Protein AF-A0A944A8Y4-F1 (afdb_monomer)

Radius of gyration: 25.67 Å; Cα contacts (8 Å, |Δi|>4): 203; chains: 1; bounding box: 50×61×62 Å

Secondary structure (DSSP, 8-state):
--------------------------PPP------PPPPSS-EEEEEE----SSHHHHHHHHHHHHHSTT-SSEEEEEESS---GGG-HHHHHHHHHHHHHHHHHHHHHSS-EEEEEESSTTS-S-EE--SSHHHHHHHHHHHHHHT--EEEEEEEE--PPPP------PPP-----

Nearest PDB structures (foldseek):
  5jcs-assembly1_q  TM=3.143E-01  e=2.101E-01  Saccharomyces cerevisiae S288C
  3r2t-assembly1_B-2  TM=3.091E-01  e=1.898E+00  Staphylococcus aureus subsp. aureus NCTC 8325
  6nna-assembly1_A  TM=3.137E-01  e=4.748E+00  Homo sapiens

Structure (mmCIF, N/CA/C/O backbone):
data_AF-A0A944A8Y4-F1
#
_entry.id   AF-A0A944A8Y4-F1
#
loop_
_atom_site.group_PDB
_atom_site.id
_atom_site.type_symbol
_atom_site.label_atom_id
_atom_site.label_alt_id
_atom_site.label_comp_id
_atom_site.label_asym_id
_atom_site.label_entity_id
_atom_site.label_seq_id
_atom_site.pdbx_PDB_ins_code
_atom_site.Cartn_x
_atom_site.Cartn_y
_atom_site.Cartn_z
_atom_site.occupancy
_atom_site.B_iso_or_equiv
_atom_site.auth_seq_id
_atom_site.auth_comp_id
_atom_site.auth_asym_id
_atom_site.auth_atom_id
_atom_site.pdbx_PDB_model_num
ATOM 1 N N . MET A 1 1 ? -31.801 39.709 38.482 1.00 41.56 1 MET A N 1
ATOM 2 C CA . MET A 1 1 ? -30.597 40.473 38.089 1.00 41.56 1 MET A CA 1
ATOM 3 C C . MET A 1 1 ? -30.021 39.818 36.842 1.00 41.56 1 MET A C 1
ATOM 5 O O . MET A 1 1 ? -29.876 38.605 36.827 1.00 41.56 1 MET A O 1
ATOM 9 N N . LYS A 1 2 ? -29.854 40.595 35.766 1.00 45.16 2 LYS A N 1
ATOM 10 C CA . LYS A 1 2 ? -29.440 40.148 34.426 1.00 45.16 2 LYS A CA 1
ATOM 11 C C . LYS A 1 2 ? -27.912 40.136 34.355 1.00 45.16 2 LYS A C 1
ATOM 13 O O . LYS A 1 2 ? -27.339 41.190 34.585 1.00 45.16 2 LYS A O 1
ATOM 18 N N . ASN A 1 3 ? -27.286 39.026 33.961 1.00 42.47 3 ASN A N 1
ATOM 19 C CA . ASN A 1 3 ? -25.878 39.020 33.552 1.00 42.47 3 ASN A CA 1
ATOM 20 C C . ASN A 1 3 ? -25.758 38.454 32.134 1.00 42.47 3 ASN A C 1
ATOM 22 O O . ASN A 1 3 ? -25.834 37.252 31.903 1.00 42.47 3 ASN A O 1
ATOM 26 N N . ILE A 1 4 ? -25.617 39.382 31.189 1.00 48.47 4 ILE A N 1
ATOM 27 C CA . ILE A 1 4 ? -25.315 39.161 29.776 1.00 48.47 4 ILE A CA 1
ATOM 28 C C . ILE A 1 4 ? -23.795 39.286 29.654 1.00 48.47 4 ILE A C 1
ATOM 30 O O . ILE A 1 4 ? -23.264 40.388 29.781 1.00 48.47 4 ILE A O 1
ATOM 34 N N . ILE A 1 5 ? -23.089 38.177 29.431 1.00 54.06 5 ILE A N 1
ATOM 35 C CA . ILE A 1 5 ? -21.650 38.206 29.143 1.00 54.06 5 ILE A CA 1
ATOM 36 C C . ILE A 1 5 ? -21.470 38.258 27.623 1.00 54.06 5 ILE A C 1
ATOM 38 O O . ILE A 1 5 ? -21.852 37.350 26.887 1.00 54.06 5 ILE A O 1
ATOM 42 N N . LYS A 1 6 ? -20.931 39.396 27.179 1.00 42.22 6 LYS A N 1
ATOM 43 C CA . LYS A 1 6 ? -20.607 39.765 25.799 1.00 42.22 6 LYS A CA 1
ATOM 44 C C . LYS A 1 6 ? -19.568 38.813 25.190 1.00 42.22 6 LYS A C 1
ATOM 46 O O . LYS A 1 6 ? -18.479 38.663 25.731 1.00 42.22 6 LYS A O 1
ATOM 51 N N . LYS A 1 7 ? -19.876 38.276 24.007 1.00 49.62 7 LYS A N 1
ATOM 52 C CA . LYS A 1 7 ? -18.906 37.795 23.009 1.00 49.62 7 LYS A CA 1
ATOM 53 C C . LYS A 1 7 ? -18.723 38.879 21.946 1.00 49.62 7 LYS A C 1
ATOM 55 O O . LYS A 1 7 ? -19.716 39.218 21.317 1.00 49.62 7 LYS A O 1
ATOM 60 N N . VAL A 1 8 ? -17.497 39.354 21.717 1.00 51.31 8 VAL A N 1
ATOM 61 C CA . VAL A 1 8 ? -17.016 39.961 20.451 1.00 51.31 8 VAL A CA 1
ATOM 62 C C . VAL A 1 8 ? -15.487 39.779 20.462 1.00 51.31 8 VAL A C 1
ATOM 64 O O . VAL A 1 8 ? -14.801 40.443 21.225 1.00 51.31 8 VAL A O 1
ATOM 67 N N . LEU A 1 9 ? -14.941 38.676 19.944 1.00 45.41 9 LEU A N 1
ATOM 68 C CA . LEU A 1 9 ? -14.473 38.491 18.561 1.00 45.41 9 LEU A CA 1
ATOM 69 C C . LEU A 1 9 ? -13.613 39.664 18.049 1.00 45.41 9 LEU A C 1
ATOM 71 O O . LEU A 1 9 ? -14.102 40.538 17.341 1.00 45.41 9 LEU A O 1
ATOM 75 N N . CYS A 1 10 ? -12.327 39.671 18.406 1.00 41.84 10 CYS A N 1
ATOM 76 C CA . CYS A 1 10 ? -11.334 40.540 17.779 1.00 41.84 10 CYS A CA 1
ATOM 77 C C . CYS A 1 10 ? -10.702 39.769 16.612 1.00 41.84 10 CYS A C 1
ATOM 79 O O . CYS A 1 10 ? -9.864 38.893 16.811 1.00 41.84 10 CYS A O 1
ATOM 81 N N . LEU A 1 11 ? -11.199 40.032 15.404 1.00 41.12 11 LEU A N 1
ATOM 82 C CA . LEU A 1 11 ? -10.712 39.471 14.149 1.00 41.12 11 LEU A CA 1
ATOM 83 C C . LEU A 1 11 ? -9.597 40.388 13.624 1.00 41.12 11 LEU A C 1
ATOM 85 O O . LEU A 1 11 ? -9.879 41.429 13.032 1.00 41.12 11 LEU A O 1
ATOM 89 N N . THR A 1 12 ? -8.333 40.045 13.858 1.00 50.31 12 THR A N 1
ATOM 90 C CA . THR A 1 12 ? -7.201 40.756 13.252 1.00 50.31 12 THR A CA 1
ATOM 91 C C . THR A 1 12 ? -6.932 40.192 11.860 1.00 50.31 12 THR A C 1
ATOM 93 O O . THR A 1 12 ? -6.332 39.136 11.680 1.00 50.31 12 THR A O 1
ATOM 96 N N . VAL A 1 13 ? -7.422 40.912 10.851 1.00 48.94 13 VAL A N 1
ATOM 97 C CA . VAL A 1 13 ? -7.087 40.701 9.441 1.00 48.94 13 VAL A CA 1
ATOM 98 C C . VAL A 1 13 ? -5.697 41.285 9.202 1.00 48.94 13 VAL A C 1
ATOM 100 O O . VAL A 1 13 ? -5.539 42.496 9.051 1.00 48.94 13 VAL A O 1
ATOM 103 N N . THR A 1 14 ? -4.674 40.435 9.192 1.00 49.44 14 THR A N 1
ATOM 104 C CA . THR A 1 14 ? -3.320 40.848 8.812 1.00 49.44 14 THR A CA 1
ATOM 105 C C . THR A 1 14 ? -3.234 40.922 7.290 1.00 49.44 14 THR A C 1
ATOM 107 O O . THR A 1 14 ? -3.221 39.909 6.593 1.00 49.44 14 THR A O 1
ATOM 110 N N . LEU A 1 15 ? -3.207 42.150 6.778 1.00 45.47 15 LEU A N 1
ATOM 111 C CA . LEU A 1 15 ? -3.008 42.486 5.373 1.00 45.47 15 LEU A CA 1
ATOM 112 C C . LEU A 1 15 ? -1.558 42.158 4.969 1.00 45.47 15 LEU A C 1
ATOM 114 O O . LEU A 1 15 ? -0.626 42.861 5.355 1.00 45.47 15 LEU A O 1
ATOM 118 N N . LEU A 1 16 ? -1.364 41.079 4.207 1.00 52.00 16 LEU A N 1
ATOM 119 C CA . LEU A 1 16 ? -0.065 40.715 3.638 1.00 52.00 16 LEU A CA 1
ATOM 120 C C . LEU A 1 16 ? 0.201 41.584 2.396 1.00 52.00 16 LEU A C 1
ATOM 122 O O . LEU A 1 16 ? -0.483 41.465 1.379 1.00 52.00 16 LEU A O 1
ATOM 126 N N . VAL A 1 17 ? 1.184 42.478 2.486 1.00 47.12 17 VAL A N 1
ATOM 127 C CA . VAL A 1 17 ? 1.635 43.332 1.378 1.00 47.12 17 VAL A CA 1
ATOM 128 C C . VAL A 1 17 ? 2.358 42.467 0.339 1.00 47.12 17 VAL A C 1
ATOM 130 O O . VAL A 1 17 ? 3.444 41.954 0.599 1.00 47.12 17 VAL A O 1
ATOM 133 N N . LEU A 1 18 ? 1.762 42.312 -0.849 1.00 44.66 18 LEU A N 1
ATOM 134 C CA . LEU A 1 18 ? 2.429 41.744 -2.023 1.00 44.66 18 LEU A CA 1
ATOM 135 C C . LEU A 1 18 ? 3.485 42.733 -2.537 1.00 44.66 18 LEU A C 1
ATOM 137 O O . LEU A 1 18 ? 3.156 43.723 -3.188 1.00 44.66 18 LEU A O 1
ATOM 141 N N . THR A 1 19 ? 4.762 42.443 -2.304 1.00 51.66 19 THR A N 1
ATOM 142 C CA . THR A 1 19 ? 5.861 43.055 -3.054 1.00 51.66 19 THR A CA 1
ATOM 143 C C . THR A 1 19 ? 6.134 42.218 -4.303 1.00 51.66 19 THR A C 1
ATOM 145 O O . THR A 1 19 ? 6.670 41.113 -4.264 1.00 51.66 19 THR A O 1
ATOM 148 N N . SER A 1 20 ? 5.730 42.742 -5.457 1.00 44.91 20 SER A N 1
ATOM 149 C CA . SER A 1 20 ? 6.033 42.174 -6.769 1.00 44.91 20 SER A CA 1
ATOM 150 C C . SER A 1 20 ? 7.512 42.382 -7.109 1.00 44.91 20 SER A C 1
ATOM 152 O O . SER A 1 20 ? 7.894 43.408 -7.674 1.00 44.91 20 SER A O 1
ATOM 154 N N . VAL A 1 21 ? 8.355 41.401 -6.777 1.00 51.62 21 VAL A N 1
ATOM 155 C CA . VAL A 1 21 ? 9.737 41.338 -7.269 1.00 51.62 21 VAL A CA 1
ATOM 156 C C . VAL A 1 21 ? 9.705 40.919 -8.741 1.00 51.62 21 VAL A C 1
ATOM 158 O O . VAL A 1 21 ? 9.450 39.762 -9.079 1.00 51.62 21 VAL A O 1
ATOM 161 N N . SER A 1 22 ? 9.942 41.881 -9.632 1.00 47.97 22 SER A N 1
ATOM 162 C CA . SER A 1 22 ? 10.094 41.642 -11.070 1.00 47.97 22 SER A CA 1
ATOM 163 C C . SER A 1 22 ? 11.433 40.958 -11.348 1.00 47.97 22 SER A C 1
ATOM 165 O O . SER A 1 22 ? 12.444 41.611 -11.595 1.00 47.97 22 SER A O 1
ATOM 167 N N . TYR A 1 23 ? 11.447 39.626 -11.324 1.00 48.62 23 TYR A N 1
ATOM 168 C CA . TYR A 1 23 ? 12.549 38.850 -11.884 1.00 48.62 23 TYR A CA 1
ATOM 169 C C . TYR A 1 23 ? 12.445 38.866 -13.411 1.00 48.62 23 TYR A C 1
ATOM 171 O O . TYR A 1 23 ? 11.563 38.236 -13.999 1.00 48.62 23 TYR A O 1
ATOM 179 N N . ALA A 1 24 ? 13.375 39.564 -14.062 1.00 51.72 24 ALA A N 1
ATOM 180 C CA . ALA A 1 24 ? 13.637 39.403 -15.483 1.00 51.72 24 ALA A CA 1
ATOM 181 C C . ALA A 1 24 ? 14.010 37.934 -15.755 1.00 51.72 24 ALA A C 1
ATOM 183 O O . ALA A 1 24 ? 15.135 37.495 -15.503 1.00 51.72 24 ALA A O 1
ATOM 184 N N . LYS A 1 25 ? 13.042 37.150 -16.244 1.00 47.34 25 LYS A N 1
ATOM 185 C CA . LYS A 1 25 ? 13.244 35.768 -16.687 1.00 47.34 25 LYS A CA 1
ATOM 186 C C . LYS A 1 25 ? 14.165 35.770 -17.911 1.00 47.34 25 LYS A C 1
ATOM 188 O O . LYS A 1 25 ? 13.700 35.854 -19.044 1.00 47.34 25 LYS A O 1
ATOM 193 N N . LYS A 1 26 ? 15.472 35.585 -17.703 1.00 52.62 26 LYS A N 1
ATOM 194 C CA . LYS A 1 26 ? 16.269 34.838 -18.685 1.00 52.62 26 LYS A CA 1
ATOM 195 C C . LYS A 1 26 ? 15.613 33.464 -18.786 1.00 52.62 26 LYS A C 1
ATOM 197 O O . LYS A 1 26 ? 15.643 32.707 -17.820 1.00 52.62 26 LYS A O 1
ATOM 202 N N . ALA A 1 27 ? 14.970 33.180 -19.917 1.00 57.47 27 ALA A N 1
ATOM 203 C CA . ALA A 1 27 ? 14.424 31.860 -20.193 1.00 57.47 27 ALA A CA 1
ATOM 204 C C . ALA A 1 27 ? 15.548 30.824 -19.990 1.00 57.47 27 ALA A C 1
ATOM 206 O O . ALA A 1 27 ? 16.588 30.932 -20.651 1.00 57.47 27 ALA A O 1
ATOM 207 N N . PRO A 1 28 ? 15.400 29.861 -19.062 1.00 60.31 28 PRO A N 1
ATOM 208 C CA . PRO A 1 28 ? 16.355 28.776 -18.950 1.00 60.31 28 PRO A CA 1
ATOM 209 C C . PRO A 1 28 ? 16.369 28.047 -20.293 1.00 60.31 28 PRO A C 1
ATOM 211 O O . PRO A 1 28 ? 15.313 27.676 -20.809 1.00 60.31 28 PRO A O 1
ATOM 214 N N . LYS A 1 29 ? 17.557 27.864 -20.881 1.00 56.44 29 LYS A N 1
ATOM 215 C CA . LYS A 1 29 ? 17.734 26.931 -22.000 1.00 56.44 29 LYS A CA 1
ATOM 216 C C . LYS A 1 29 ? 17.082 25.610 -21.594 1.00 56.44 29 LYS A C 1
ATOM 218 O O . LYS A 1 29 ? 17.385 25.113 -20.509 1.00 56.44 29 LYS A O 1
ATOM 223 N N . ALA A 1 30 ? 16.195 25.088 -22.444 1.00 55.44 30 ALA A N 1
ATOM 224 C CA . ALA A 1 30 ? 15.544 23.804 -22.226 1.00 55.44 30 ALA A CA 1
ATOM 225 C C . ALA A 1 30 ? 16.607 22.779 -21.788 1.00 55.44 30 ALA A C 1
ATOM 227 O O . ALA A 1 30 ? 17.638 22.666 -22.466 1.00 55.44 30 ALA A O 1
ATOM 228 N N . PRO A 1 31 ? 16.429 22.109 -20.635 1.00 48.38 31 PRO A N 1
ATOM 229 C CA . PRO A 1 31 ? 17.400 21.140 -20.166 1.00 48.38 31 PRO A CA 1
ATOM 230 C C . PRO A 1 31 ? 17.609 20.102 -21.265 1.00 48.38 31 PRO A C 1
ATOM 232 O O . PRO A 1 31 ? 16.653 19.592 -21.853 1.00 48.38 31 PRO A O 1
ATOM 235 N N . LYS A 1 32 ? 18.884 19.851 -21.583 1.00 49.62 32 LYS A N 1
ATOM 236 C CA . LYS A 1 32 ? 19.301 18.795 -22.505 1.00 49.62 32 LYS A CA 1
ATOM 237 C C . LYS A 1 32 ? 18.544 17.527 -22.125 1.00 49.62 32 LYS A C 1
ATOM 239 O O . LYS A 1 32 ? 18.604 17.140 -20.962 1.00 49.62 32 LYS A O 1
ATOM 244 N N . SER A 1 33 ? 17.841 16.949 -23.102 1.00 47.88 33 SER A N 1
ATOM 245 C CA . SER A 1 33 ? 17.166 15.650 -23.047 1.00 47.88 33 SER A CA 1
ATOM 246 C C . SER A 1 33 ? 17.857 14.721 -22.047 1.00 47.88 33 SER A C 1
ATOM 248 O O . SER A 1 33 ? 18.898 14.146 -22.365 1.00 47.88 33 SER A O 1
ATOM 250 N N . GLN A 1 34 ? 17.309 14.618 -20.832 1.00 52.22 34 GLN A N 1
ATOM 251 C CA . GLN A 1 34 ? 17.776 13.650 -19.851 1.00 52.22 34 GLN A CA 1
ATOM 252 C C . GLN A 1 34 ? 17.547 12.276 -20.468 1.00 52.22 34 GLN A C 1
ATOM 254 O O . GLN A 1 34 ? 16.424 11.923 -20.832 1.00 52.22 34 GLN A O 1
ATOM 259 N N . THR A 1 35 ? 18.630 11.532 -20.666 1.00 52.06 35 THR A N 1
ATOM 260 C CA . THR A 1 35 ? 18.575 10.135 -21.079 1.00 52.06 35 THR A CA 1
ATOM 261 C C . THR A 1 35 ? 17.659 9.416 -20.097 1.00 52.06 35 THR A C 1
ATOM 263 O O . THR A 1 35 ? 18.015 9.298 -18.926 1.00 52.06 35 THR A O 1
ATOM 266 N N . LYS A 1 36 ? 16.462 9.002 -20.546 1.00 58.50 36 LYS A N 1
ATOM 267 C CA . LYS A 1 36 ? 15.521 8.254 -19.703 1.00 58.50 36 LYS A CA 1
ATOM 268 C C . LYS A 1 36 ? 16.297 7.092 -19.063 1.00 58.50 36 LYS A C 1
ATOM 270 O O . LYS A 1 36 ? 16.940 6.354 -19.823 1.00 58.50 36 LYS A O 1
ATOM 275 N N . PRO A 1 37 ? 16.278 6.932 -17.727 1.00 57.97 37 PRO A N 1
ATOM 276 C CA . PRO A 1 37 ? 16.936 5.806 -17.087 1.00 57.97 37 PRO A CA 1
ATOM 277 C C . PRO A 1 37 ? 16.425 4.519 -17.739 1.00 57.97 37 PRO A C 1
ATOM 279 O O . PRO A 1 37 ? 15.219 4.294 -17.848 1.00 57.97 37 PRO A O 1
ATOM 282 N N . LYS A 1 38 ? 17.340 3.713 -18.279 1.00 66.94 38 LYS A N 1
ATOM 283 C CA . LYS A 1 38 ? 16.998 2.407 -18.842 1.00 66.94 38 LYS A CA 1
ATOM 284 C C . LYS A 1 38 ? 17.114 1.385 -17.724 1.00 66.94 38 LYS A C 1
ATOM 286 O O . LYS A 1 38 ? 18.178 1.260 -17.125 1.00 66.94 38 LYS A O 1
ATOM 291 N N . MET A 1 39 ? 16.029 0.661 -17.465 1.00 80.50 39 MET A N 1
ATOM 292 C CA . MET A 1 39 ? 16.079 -0.518 -16.603 1.00 80.50 39 MET A CA 1
ATOM 293 C C . MET A 1 39 ? 17.005 -1.557 -17.231 1.00 80.50 39 MET A C 1
ATOM 295 O O . MET A 1 39 ? 16.910 -1.820 -18.432 1.00 80.50 39 MET A O 1
ATOM 299 N N . SER A 1 40 ? 17.897 -2.129 -16.424 1.00 79.56 40 SER A N 1
ATOM 300 C CA . SER A 1 40 ? 18.781 -3.210 -16.863 1.00 79.56 40 SER A CA 1
ATOM 301 C C . SER A 1 40 ? 18.013 -4.514 -17.068 1.00 79.56 40 SER A C 1
ATOM 303 O O . SER A 1 40 ? 18.315 -5.255 -17.996 1.00 79.56 40 SER A O 1
ATOM 305 N N . GLU A 1 41 ? 17.004 -4.773 -16.230 1.00 87.56 41 GLU A N 1
ATOM 306 C CA . GLU A 1 41 ? 16.186 -5.990 -16.231 1.00 87.56 41 GLU A CA 1
ATOM 307 C C . GLU A 1 41 ? 14.763 -5.674 -15.741 1.00 87.56 41 GLU A C 1
ATOM 309 O O . GLU A 1 41 ? 14.590 -4.696 -15.006 1.00 87.56 41 GLU A O 1
ATOM 314 N N . PRO A 1 42 ? 13.738 -6.464 -16.122 1.00 92.31 42 PRO A N 1
ATOM 315 C CA . PRO A 1 42 ? 12.402 -6.334 -15.551 1.00 92.31 42 PRO A CA 1
ATOM 316 C C . 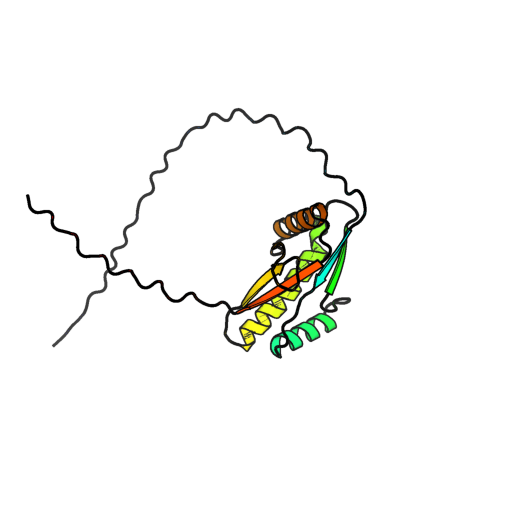PRO A 1 42 ? 12.402 -6.529 -14.029 1.00 92.31 42 PRO A C 1
ATOM 318 O O . PRO A 1 42 ? 13.028 -7.460 -13.530 1.00 92.31 42 PRO A O 1
ATOM 321 N N . LEU A 1 43 ? 11.640 -5.708 -13.305 1.00 94.38 43 LEU A N 1
ATOM 322 C CA . LEU A 1 43 ? 11.466 -5.817 -11.854 1.00 94.38 43 LEU A CA 1
ATOM 323 C C . LEU A 1 43 ? 10.011 -6.150 -11.534 1.00 94.38 43 LEU A C 1
ATOM 325 O O . LEU A 1 43 ? 9.099 -5.524 -12.074 1.00 94.38 43 LEU A O 1
ATOM 329 N N . THR A 1 44 ? 9.793 -7.122 -10.654 1.00 96.44 44 THR A N 1
ATOM 330 C CA . THR A 1 44 ? 8.461 -7.433 -10.123 1.00 96.44 44 THR A CA 1
ATOM 331 C C . THR A 1 44 ? 8.352 -6.901 -8.707 1.00 96.44 44 THR A C 1
ATOM 333 O O . THR A 1 44 ? 9.198 -7.215 -7.877 1.00 96.44 44 THR A O 1
ATOM 336 N N . ILE A 1 45 ? 7.306 -6.117 -8.455 1.00 97.06 45 ILE A N 1
ATOM 337 C CA . ILE A 1 45 ? 6.996 -5.555 -7.142 1.00 97.06 45 ILE A CA 1
ATOM 338 C C . ILE A 1 45 ? 5.705 -6.200 -6.637 1.00 97.06 45 ILE A C 1
ATOM 340 O O . ILE A 1 45 ? 4.712 -6.295 -7.368 1.00 97.06 45 ILE A O 1
ATOM 344 N N . LEU A 1 46 ? 5.739 -6.660 -5.393 1.00 97.69 46 LEU A N 1
ATOM 345 C CA . LEU A 1 46 ? 4.629 -7.229 -4.650 1.00 97.69 46 LEU A CA 1
ATOM 346 C C . LEU A 1 46 ? 4.063 -6.172 -3.706 1.00 97.69 46 LEU A C 1
ATOM 348 O O . LEU A 1 46 ? 4.778 -5.624 -2.873 1.00 97.69 46 LEU A O 1
ATOM 352 N N . PHE A 1 47 ? 2.770 -5.896 -3.830 1.00 97.44 47 PHE A N 1
ATOM 353 C CA . PHE A 1 47 ? 2.062 -4.976 -2.947 1.00 97.44 47 PHE A CA 1
ATOM 354 C C . PHE A 1 47 ? 1.125 -5.783 -2.056 1.00 97.44 47 PHE A C 1
ATOM 356 O O . PHE A 1 47 ? 0.172 -6.390 -2.549 1.00 97.44 47 PHE A O 1
ATOM 363 N N . HIS A 1 48 ? 1.426 -5.808 -0.763 1.00 97.44 48 HIS A N 1
ATOM 364 C CA . HIS A 1 48 ? 0.735 -6.558 0.277 1.00 97.44 48 HIS A CA 1
ATOM 365 C C . HIS A 1 48 ? -0.205 -5.628 1.031 1.00 97.44 48 HIS A C 1
ATOM 367 O O . HIS A 1 48 ? 0.248 -4.684 1.684 1.00 97.44 48 HIS A O 1
ATOM 373 N N . ASP A 1 49 ? -1.502 -5.931 1.009 1.00 94.50 49 ASP A N 1
ATOM 374 C CA . ASP A 1 49 ? -2.500 -5.109 1.695 1.00 94.50 49 ASP A CA 1
ATOM 375 C C . ASP A 1 49 ? -2.349 -5.124 3.218 1.00 94.50 49 ASP A C 1
ATOM 377 O O . ASP A 1 49 ? -2.971 -4.291 3.863 1.00 94.50 49 ASP A O 1
ATOM 381 N N . ASN A 1 50 ? -1.556 -6.057 3.771 1.00 94.56 50 ASN A N 1
ATOM 382 C CA . ASN A 1 50 ? -1.283 -6.279 5.193 1.00 94.56 50 ASN A CA 1
ATOM 383 C C . ASN A 1 50 ? -2.528 -6.079 6.078 1.00 94.56 50 ASN A C 1
ATOM 385 O O . ASN A 1 50 ? -2.488 -5.391 7.105 1.00 94.56 50 ASN A O 1
ATOM 389 N N . CYS A 1 51 ? -3.660 -6.636 5.633 1.00 92.75 51 CYS A N 1
ATOM 390 C CA . CYS A 1 51 ? -4.958 -6.385 6.240 1.00 92.75 51 CYS A CA 1
ATOM 391 C C . CYS A 1 51 ? -4.959 -6.718 7.752 1.00 92.75 51 CYS A C 1
ATOM 393 O O . CYS A 1 51 ? -4.658 -7.856 8.143 1.00 92.75 51 CYS A O 1
ATOM 395 N N . PRO A 1 52 ? -5.342 -5.774 8.636 1.00 91.81 52 PRO A N 1
ATOM 396 C CA . PRO A 1 52 ? -5.434 -6.024 10.067 1.00 91.81 52 PRO A CA 1
ATOM 397 C C . PRO A 1 52 ? -6.440 -7.133 10.374 1.00 91.81 52 PRO A C 1
ATOM 399 O O . PRO A 1 52 ? -7.489 -7.243 9.742 1.00 91.81 52 PRO A O 1
ATOM 402 N N . ARG A 1 53 ? -6.185 -7.920 11.423 1.00 91.75 53 ARG A N 1
ATOM 403 C CA . ARG A 1 53 ? -7.057 -9.035 11.846 1.00 91.75 53 ARG A CA 1
ATOM 404 C C . ARG 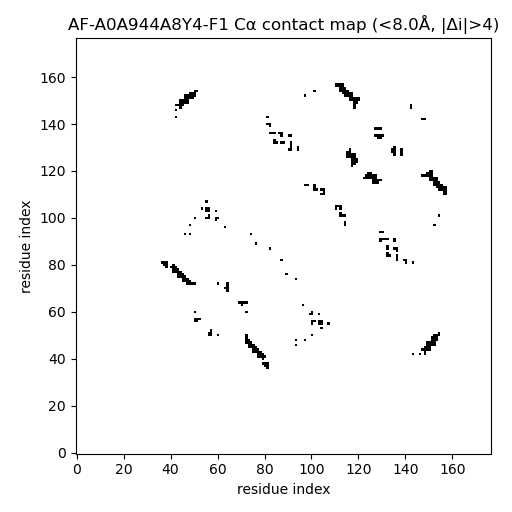A 1 53 ? -8.315 -8.593 12.612 1.00 91.75 53 ARG A C 1
ATOM 406 O O . ARG A 1 53 ? -8.802 -9.316 13.474 1.00 91.75 53 ARG A O 1
ATOM 413 N N . THR A 1 54 ? -8.843 -7.407 12.319 1.00 91.56 54 THR A N 1
ATOM 414 C CA . THR A 1 54 ? -10.110 -6.936 12.899 1.00 91.56 54 THR A CA 1
ATOM 415 C C . THR A 1 54 ? -11.289 -7.445 12.071 1.00 91.56 54 THR A C 1
ATOM 417 O O . THR A 1 54 ? -11.170 -7.584 10.856 1.00 91.56 54 THR A O 1
ATOM 420 N N . THR A 1 55 ? -12.442 -7.698 12.698 1.00 94.00 55 THR A N 1
ATOM 421 C CA . THR A 1 55 ? -13.628 -8.224 11.994 1.00 94.00 55 THR A CA 1
ATOM 422 C C . THR A 1 55 ? -14.031 -7.354 10.802 1.00 94.00 55 THR A C 1
ATOM 424 O O . THR A 1 55 ? -14.277 -7.883 9.724 1.00 94.00 55 THR A O 1
ATOM 427 N N . ALA A 1 56 ? -14.046 -6.027 10.964 1.00 94.00 56 ALA A N 1
ATOM 428 C CA . ALA A 1 56 ? -14.430 -5.099 9.900 1.00 94.00 56 ALA A CA 1
ATOM 429 C C . ALA A 1 56 ? -13.466 -5.133 8.705 1.00 94.00 56 ALA A C 1
ATOM 431 O O . ALA A 1 56 ? -13.913 -5.210 7.563 1.00 94.00 56 ALA A O 1
ATOM 432 N N . ALA A 1 57 ? -12.155 -5.133 8.967 1.00 95.00 57 ALA A N 1
ATOM 433 C CA . ALA A 1 57 ? -11.139 -5.214 7.920 1.00 95.00 57 ALA A CA 1
ATOM 434 C C . ALA A 1 57 ? -11.222 -6.546 7.158 1.00 95.00 57 ALA A C 1
ATOM 436 O O . ALA A 1 57 ? -11.245 -6.554 5.931 1.00 95.00 57 ALA A O 1
ATOM 437 N N . LEU A 1 58 ? -11.373 -7.666 7.877 1.00 95.19 58 LEU A N 1
ATOM 438 C CA . LEU A 1 58 ? -11.518 -8.992 7.270 1.00 95.19 58 LEU A CA 1
ATOM 439 C C . LEU A 1 58 ? -12.787 -9.109 6.416 1.00 95.19 58 LEU A C 1
ATOM 441 O O . LEU A 1 58 ? -12.753 -9.717 5.349 1.00 95.19 58 LEU A O 1
ATOM 445 N N . MET A 1 59 ? -13.908 -8.530 6.858 1.00 96.50 59 MET A N 1
ATOM 446 C CA . MET A 1 59 ? -15.145 -8.517 6.069 1.00 96.50 59 MET A CA 1
ATOM 447 C C . MET A 1 59 ? -14.978 -7.743 4.758 1.00 96.50 59 MET A C 1
ATOM 449 O O . MET A 1 59 ? -15.437 -8.211 3.714 1.00 96.50 59 MET A O 1
ATOM 453 N N . GLU A 1 60 ? -14.301 -6.593 4.792 1.00 97.38 60 GLU A N 1
ATOM 454 C CA . GLU A 1 60 ? -14.034 -5.819 3.579 1.00 97.38 60 GLU A CA 1
ATOM 455 C C . GLU A 1 60 ? -13.034 -6.534 2.662 1.00 97.38 60 GLU A C 1
ATOM 457 O O . GLU A 1 60 ? -13.275 -6.624 1.462 1.00 97.38 60 GLU A O 1
ATOM 462 N N . GLU A 1 61 ? -11.970 -7.136 3.201 1.00 95.88 61 GLU A N 1
ATOM 463 C CA . GLU A 1 61 ? -11.017 -7.935 2.418 1.00 95.88 61 GLU A CA 1
ATOM 464 C C . GLU A 1 61 ? -11.718 -9.103 1.696 1.00 95.88 61 GLU A C 1
ATOM 466 O O . GLU A 1 61 ? -11.464 -9.365 0.518 1.00 95.88 61 GLU A O 1
ATOM 471 N N . VAL A 1 62 ? -12.651 -9.788 2.369 1.00 96.00 62 VAL A N 1
ATOM 472 C CA . VAL A 1 62 ? -13.480 -10.844 1.761 1.00 96.00 62 VAL A CA 1
ATOM 473 C C . VAL A 1 62 ? -14.382 -10.280 0.659 1.00 96.00 62 VAL A C 1
ATOM 475 O O . VAL A 1 62 ? -14.474 -10.876 -0.416 1.00 96.00 62 VAL A O 1
ATOM 478 N N . SER A 1 63 ? -15.008 -9.123 0.886 1.00 96.81 63 SER A N 1
ATOM 479 C CA . SER A 1 63 ? -15.820 -8.428 -0.122 1.00 96.81 63 SER A CA 1
ATOM 480 C C . SER A 1 63 ? -14.995 -8.052 -1.360 1.00 96.81 63 SER A C 1
ATOM 482 O O . SER A 1 63 ? -15.414 -8.295 -2.494 1.00 96.81 63 SER A O 1
ATOM 484 N N . LEU A 1 64 ? -13.780 -7.536 -1.166 1.00 96.56 64 LEU A N 1
ATOM 485 C CA . LEU A 1 64 ? -12.842 -7.209 -2.240 1.00 96.56 64 LEU A CA 1
ATOM 486 C C . LEU A 1 64 ? -12.435 -8.458 -3.030 1.00 96.56 64 LEU A C 1
ATOM 488 O O . LEU A 1 64 ? -12.528 -8.453 -4.254 1.00 96.56 64 LEU A O 1
ATOM 492 N N . LYS A 1 65 ? -12.083 -9.561 -2.354 1.00 95.12 65 LYS A N 1
ATOM 493 C CA . LYS A 1 65 ? -11.769 -10.855 -2.997 1.00 95.12 65 LYS A CA 1
ATOM 494 C C . LYS A 1 65 ? -12.933 -11.403 -3.829 1.00 95.12 65 LYS A C 1
ATOM 496 O O . LYS A 1 65 ? -12.705 -12.043 -4.852 1.00 95.12 65 LYS A O 1
ATOM 501 N N . ALA A 1 66 ? -14.170 -11.163 -3.398 1.00 96.00 66 ALA A N 1
ATOM 502 C CA . ALA A 1 66 ? -15.367 -11.604 -4.111 1.00 96.00 66 ALA A CA 1
ATOM 503 C C . ALA A 1 66 ? -15.732 -10.704 -5.306 1.00 96.00 66 ALA A C 1
ATOM 505 O O . ALA A 1 66 ? -16.328 -11.183 -6.269 1.00 96.00 66 ALA A O 1
ATOM 506 N N . THR A 1 67 ? -15.403 -9.410 -5.249 1.00 95.19 67 THR A N 1
ATOM 507 C CA . THR A 1 67 ? -15.857 -8.407 -6.231 1.00 95.19 67 THR A CA 1
ATOM 508 C C . THR A 1 67 ? -14.785 -7.974 -7.226 1.00 95.19 67 THR A C 1
ATOM 510 O O . THR A 1 67 ? -15.125 -7.492 -8.305 1.00 95.19 67 THR A O 1
ATOM 513 N N . ILE A 1 68 ? -13.504 -8.166 -6.902 1.00 91.56 68 ILE A N 1
ATOM 514 C CA . ILE A 1 68 ? -12.365 -7.781 -7.737 1.00 91.56 68 ILE A CA 1
ATOM 515 C C . ILE A 1 68 ? -11.633 -9.051 -8.190 1.00 91.56 68 ILE A C 1
ATOM 517 O O . ILE A 1 68 ? -10.883 -9.649 -7.412 1.00 91.56 68 ILE A O 1
ATOM 521 N N . PRO A 1 69 ? -11.818 -9.483 -9.452 1.00 89.00 69 PRO A N 1
ATOM 522 C CA . PRO A 1 69 ? -11.144 -10.660 -9.982 1.00 89.00 69 PRO A CA 1
ATOM 523 C C . PRO A 1 69 ? -9.623 -10.569 -9.823 1.00 89.00 69 PRO A C 1
ATOM 525 O O . PRO A 1 69 ? -8.993 -9.605 -10.251 1.00 89.00 69 PRO A O 1
ATOM 528 N N . GLY A 1 70 ? -9.027 -11.596 -9.218 1.00 85.06 70 GLY A N 1
ATOM 529 C CA . GLY A 1 70 ? -7.577 -11.687 -9.031 1.00 85.06 70 GLY A CA 1
ATOM 530 C C . GLY A 1 70 ? -7.032 -10.990 -7.781 1.00 85.06 70 GLY A C 1
ATOM 531 O O . GLY A 1 70 ? -5.878 -11.242 -7.439 1.00 85.06 70 GLY A O 1
ATOM 532 N N . TYR A 1 71 ? -7.833 -10.202 -7.054 1.00 88.44 71 TYR A N 1
ATOM 533 C CA . TYR A 1 71 ? -7.416 -9.654 -5.763 1.00 88.44 71 TYR A CA 1
ATOM 534 C C . TYR A 1 71 ? -7.340 -10.765 -4.710 1.00 88.44 71 TYR A C 1
ATOM 536 O O . TYR A 1 71 ? -8.317 -11.472 -4.464 1.00 88.44 71 TYR A O 1
ATOM 544 N N . LYS A 1 72 ? -6.173 -10.929 -4.077 1.00 90.19 72 LYS A N 1
ATOM 545 C CA . LYS A 1 72 ? -5.937 -11.945 -3.032 1.00 90.19 72 LYS A CA 1
ATOM 546 C C . LYS A 1 72 ? -5.358 -11.362 -1.737 1.00 90.19 72 LYS A C 1
ATOM 548 O O . LYS A 1 72 ? -4.805 -12.114 -0.944 1.00 90.19 72 LYS A O 1
ATOM 553 N N . GLY A 1 73 ? -5.472 -10.047 -1.543 1.00 91.56 73 GLY A N 1
ATOM 554 C CA . GLY A 1 73 ? -4.725 -9.301 -0.516 1.00 91.56 73 GLY A CA 1
ATOM 555 C C . GLY A 1 73 ? -3.268 -9.013 -0.907 1.00 91.56 73 GLY A C 1
ATOM 556 O O . GLY A 1 73 ? -2.497 -8.427 -0.155 1.00 91.56 73 GLY A O 1
ATOM 557 N N . ILE A 1 74 ? -2.892 -9.408 -2.123 1.00 94.44 74 ILE A N 1
ATOM 558 C CA . ILE A 1 74 ? -1.609 -9.113 -2.745 1.00 94.44 74 ILE A CA 1
ATOM 559 C C . ILE A 1 74 ? -1.838 -8.852 -4.232 1.00 94.44 74 ILE A C 1
ATOM 561 O O . ILE A 1 74 ? -2.639 -9.551 -4.866 1.00 94.44 74 ILE A O 1
ATOM 565 N N . ILE A 1 75 ? -1.129 -7.875 -4.794 1.00 93.88 75 ILE A N 1
ATOM 566 C CA . ILE A 1 75 ? -0.982 -7.730 -6.245 1.00 93.88 75 ILE A CA 1
ATOM 567 C C . ILE A 1 75 ? 0.492 -7.824 -6.639 1.00 93.88 75 ILE A C 1
ATOM 569 O O . ILE A 1 75 ? 1.382 -7.459 -5.875 1.00 93.88 75 ILE A O 1
ATOM 573 N N . SER A 1 76 ? 0.744 -8.320 -7.847 1.00 95.38 76 SER A N 1
ATOM 574 C CA . SER A 1 76 ? 2.082 -8.440 -8.421 1.00 95.38 76 SER A CA 1
ATOM 575 C C . SER A 1 76 ? 2.135 -7.634 -9.711 1.00 95.38 76 SER A C 1
ATOM 577 O O . SER A 1 76 ? 1.314 -7.845 -10.606 1.00 95.38 76 SER A O 1
ATOM 579 N N . VAL A 1 77 ? 3.076 -6.694 -9.798 1.00 94.25 77 VAL A N 1
ATOM 580 C CA . VAL A 1 77 ? 3.240 -5.835 -10.973 1.00 94.25 77 VAL A CA 1
ATOM 581 C C . VAL A 1 77 ? 4.668 -5.944 -11.483 1.00 94.25 77 VAL A C 1
ATOM 583 O O . VAL A 1 77 ? 5.617 -5.615 -10.775 1.00 94.25 77 VAL A O 1
ATOM 586 N N . THR A 1 78 ? 4.822 -6.396 -12.727 1.00 94.62 78 THR A N 1
ATOM 587 C CA . THR A 1 78 ? 6.124 -6.479 -13.394 1.00 94.62 78 THR A CA 1
ATOM 588 C C . THR A 1 78 ? 6.337 -5.276 -14.305 1.00 94.62 78 THR A C 1
ATOM 590 O O . THR A 1 78 ? 5.645 -5.106 -15.311 1.00 94.62 78 THR A O 1
ATOM 593 N N . TYR A 1 79 ? 7.355 -4.480 -13.999 1.00 92.38 79 TYR A N 1
ATOM 594 C CA . TYR A 1 79 ? 7.802 -3.359 -14.813 1.00 92.38 79 TYR A CA 1
ATOM 595 C C . TYR A 1 79 ? 8.953 -3.803 -15.711 1.00 92.38 79 TYR A C 1
ATOM 597 O O . TYR A 1 79 ? 9.993 -4.245 -15.238 1.00 92.38 79 TYR A O 1
ATOM 605 N N . LYS A 1 80 ? 8.766 -3.692 -17.030 1.00 90.75 80 LYS A N 1
ATOM 606 C CA . LYS A 1 80 ? 9.814 -3.969 -18.036 1.00 90.75 80 LYS A CA 1
ATOM 607 C C . LYS A 1 80 ? 10.607 -2.717 -18.427 1.00 90.75 80 LYS A C 1
ATOM 609 O O . LYS A 1 80 ? 11.615 -2.809 -19.119 1.00 90.75 80 LYS A O 1
ATOM 614 N N . SER A 1 81 ? 10.120 -1.551 -18.021 1.00 90.12 81 SER A N 1
ATOM 615 C CA . SER A 1 81 ? 10.720 -0.238 -18.230 1.00 90.12 81 SER A CA 1
ATOM 616 C C . SER A 1 81 ? 10.241 0.707 -17.132 1.00 90.12 81 SER A C 1
ATOM 618 O O . SER A 1 81 ? 9.224 0.431 -16.490 1.00 90.12 81 SER A O 1
ATOM 620 N N . ILE A 1 82 ? 10.922 1.845 -16.977 1.00 89.75 82 ILE A N 1
ATOM 621 C CA . ILE A 1 82 ? 10.476 2.925 -16.093 1.00 89.75 82 ILE A CA 1
ATOM 622 C C . ILE A 1 82 ? 9.019 3.286 -16.435 1.00 89.75 82 ILE A C 1
ATOM 624 O O . ILE A 1 82 ? 8.733 3.561 -17.609 1.00 89.75 82 ILE A O 1
ATOM 628 N N . PRO A 1 83 ? 8.083 3.218 -15.470 1.00 89.56 83 PRO A N 1
ATOM 629 C CA . PRO A 1 83 ? 6.684 3.503 -15.736 1.00 89.56 83 PRO A CA 1
ATOM 630 C C . PRO A 1 83 ?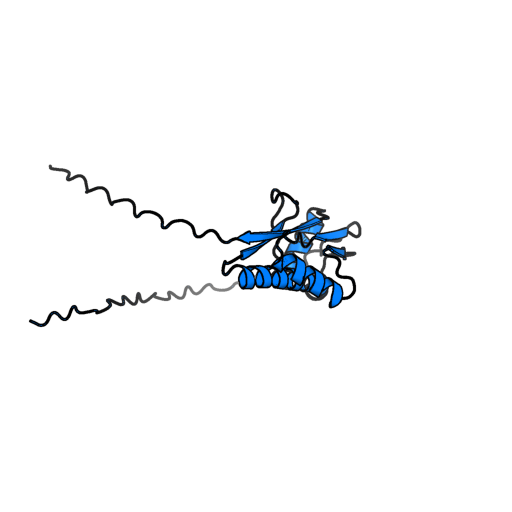 6.464 4.984 -16.047 1.00 89.56 83 PRO A C 1
ATOM 632 O O . PRO A 1 83 ? 7.240 5.862 -15.685 1.00 89.56 83 PRO A O 1
ATOM 635 N N . GLU A 1 84 ? 5.353 5.242 -16.723 1.00 89.12 84 GLU A N 1
ATOM 636 C CA . GLU A 1 84 ? 4.825 6.580 -16.982 1.00 89.12 84 GLU A CA 1
ATOM 637 C C . GLU A 1 84 ? 3.471 6.643 -16.266 1.00 89.12 84 GLU A C 1
ATOM 639 O O . GLU A 1 84 ? 2.891 5.592 -15.992 1.00 89.12 84 GLU A O 1
ATOM 644 N N . GLU A 1 85 ? 2.917 7.828 -16.011 1.00 87.25 85 GLU A N 1
ATOM 645 C CA . GLU A 1 85 ? 1.673 7.972 -15.227 1.00 87.25 85 GLU A CA 1
ATOM 646 C C . GLU A 1 85 ? 0.492 7.144 -15.754 1.00 87.25 85 GLU A C 1
ATOM 648 O O . GLU A 1 85 ? -0.322 6.631 -14.985 1.00 87.25 85 GLU A O 1
ATOM 653 N N . LYS A 1 86 ? 0.415 6.936 -17.073 1.00 82.62 86 LYS A N 1
ATOM 654 C CA . LYS A 1 86 ? -0.605 6.081 -17.704 1.00 82.62 86 LYS A CA 1
ATOM 655 C C . LYS A 1 86 ? -0.521 4.604 -17.280 1.00 82.62 86 LYS A C 1
ATOM 657 O O . LYS A 1 86 ? -1.495 3.876 -17.428 1.00 82.62 86 LYS A O 1
ATOM 662 N N . HIS A 1 87 ? 0.625 4.167 -16.759 1.00 82.44 87 HIS A N 1
ATOM 663 C CA . HIS A 1 87 ? 0.884 2.809 -16.278 1.00 82.44 87 HIS A CA 1
ATOM 664 C C . HIS A 1 87 ? 0.653 2.653 -14.763 1.00 82.44 87 HIS A C 1
ATOM 666 O O . HIS A 1 87 ? 0.847 1.560 -14.240 1.00 82.44 87 HIS A O 1
ATOM 672 N N . ALA A 1 88 ? 0.226 3.706 -14.051 1.00 82.31 88 ALA A N 1
ATOM 673 C CA . ALA A 1 88 ? 0.005 3.666 -12.602 1.00 82.31 88 ALA A CA 1
ATOM 674 C C . ALA A 1 88 ? -1.255 2.882 -12.181 1.00 82.31 88 ALA A C 1
ATOM 676 O O . ALA A 1 88 ? -1.420 2.595 -10.999 1.00 82.31 88 ALA A O 1
ATOM 677 N N . TYR A 1 89 ? -2.135 2.514 -13.124 1.00 77.81 89 TYR A N 1
ATOM 678 C CA . TYR A 1 89 ? -3.462 1.959 -12.819 1.00 77.81 89 TYR A CA 1
ATOM 679 C C . TYR A 1 89 ? -3.460 0.722 -11.900 1.00 77.81 89 TYR A C 1
ATOM 681 O O . TYR A 1 89 ? -4.258 0.704 -10.964 1.00 77.81 89 TYR A O 1
ATOM 689 N N . PRO A 1 90 ? -2.575 -0.283 -12.082 1.00 85.88 90 PRO A N 1
ATOM 690 C CA . PRO A 1 90 ? -2.520 -1.419 -11.160 1.00 85.88 90 PRO A CA 1
ATOM 691 C C . PRO A 1 90 ? -2.237 -0.994 -9.713 1.00 85.88 90 PRO A C 1
ATOM 693 O O . PRO A 1 90 ? -2.815 -1.544 -8.783 1.00 85.88 90 PRO A O 1
ATOM 696 N N . VAL A 1 91 ? -1.392 0.023 -9.528 1.00 90.94 91 VAL A N 1
ATOM 697 C CA . VAL A 1 91 ? -0.989 0.529 -8.210 1.00 90.94 91 VAL A CA 1
ATOM 698 C C . VAL A 1 91 ? -2.083 1.398 -7.595 1.00 90.94 91 VAL A C 1
ATOM 700 O O . VAL A 1 91 ? -2.395 1.238 -6.419 1.00 90.94 91 VAL A O 1
ATOM 703 N N . THR A 1 92 ? -2.727 2.264 -8.383 1.00 90.00 92 THR A N 1
ATOM 704 C CA . THR A 1 92 ? -3.845 3.080 -7.881 1.00 90.00 92 THR A CA 1
ATOM 705 C C . THR A 1 92 ? -5.067 2.226 -7.542 1.00 90.00 92 THR A C 1
ATOM 707 O O . THR A 1 92 ? -5.714 2.474 -6.536 1.00 90.00 92 THR A O 1
ATOM 710 N N . GLY A 1 93 ? -5.352 1.167 -8.312 1.00 90.81 93 GLY A N 1
ATOM 711 C CA . GLY A 1 93 ? -6.431 0.231 -7.975 1.00 90.81 93 GLY A CA 1
ATOM 712 C C . GLY A 1 93 ? -6.165 -0.544 -6.678 1.00 90.81 93 GLY A C 1
ATOM 713 O O . GLY A 1 93 ? -7.084 -0.791 -5.901 1.00 90.81 93 GLY A O 1
ATOM 714 N N . TYR A 1 94 ? -4.903 -0.886 -6.405 1.00 94.25 94 TYR A N 1
ATOM 715 C CA . TYR A 1 94 ? -4.495 -1.440 -5.112 1.00 94.25 94 TYR A CA 1
ATOM 716 C C . TYR A 1 94 ? -4.655 -0.434 -3.964 1.00 94.25 94 TYR A C 1
ATOM 718 O O . TYR A 1 94 ? -5.177 -0.798 -2.909 1.00 94.25 94 TYR A O 1
ATOM 726 N N . TYR A 1 95 ? -4.270 0.828 -4.176 1.00 95.69 95 TYR A N 1
ATOM 727 C CA . TYR A 1 95 ? -4.497 1.900 -3.206 1.00 95.69 95 TYR A CA 1
ATOM 728 C C . TYR A 1 95 ? -5.989 2.043 -2.863 1.00 95.69 95 TYR A C 1
ATOM 730 O O . TYR A 1 95 ? -6.337 2.064 -1.685 1.00 95.69 95 TYR A O 1
ATOM 738 N N . ASP A 1 96 ? -6.875 2.026 -3.865 1.00 95.19 96 ASP A N 1
ATOM 739 C CA . ASP A 1 96 ? -8.328 2.094 -3.659 1.00 95.19 96 ASP A CA 1
ATOM 740 C C . ASP A 1 96 ? -8.855 0.923 -2.806 1.00 95.19 96 ASP A C 1
ATOM 742 O O . ASP A 1 96 ? -9.742 1.102 -1.968 1.00 95.19 96 ASP A O 1
ATOM 746 N N . CYS A 1 97 ? -8.297 -0.283 -2.978 1.00 95.62 97 CYS A N 1
ATOM 747 C CA . CYS A 1 97 ? -8.637 -1.443 -2.147 1.00 95.62 97 CYS A CA 1
ATOM 748 C C . CYS A 1 97 ? -8.232 -1.224 -0.682 1.00 95.62 97 CYS A C 1
ATOM 750 O O . CYS A 1 97 ? -9.040 -1.450 0.222 1.00 95.6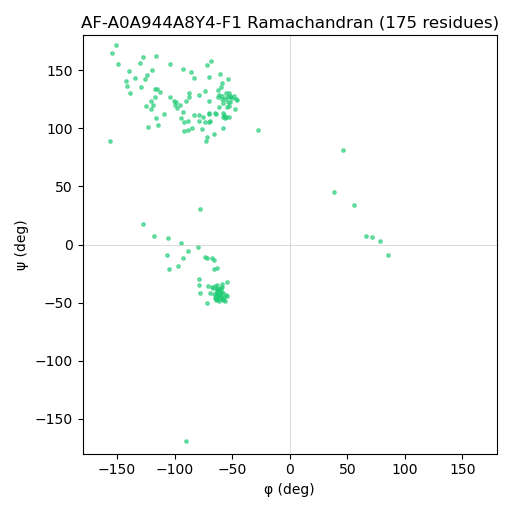2 97 CYS A O 1
ATOM 752 N N . CYS A 1 98 ? -7.011 -0.738 -0.446 1.00 97.25 98 CYS A N 1
ATOM 753 C CA . CYS A 1 98 ? -6.524 -0.430 0.899 1.00 97.25 98 CYS A CA 1
ATOM 754 C C . CYS A 1 98 ? -7.357 0.689 1.548 1.00 97.25 98 CYS A C 1
ATOM 756 O O . CYS A 1 98 ? -7.751 0.585 2.708 1.00 97.25 98 CYS A O 1
ATOM 758 N N . GLU A 1 99 ? -7.719 1.730 0.796 1.00 97.75 99 GLU A N 1
ATOM 759 C CA . GLU A 1 99 ? -8.590 2.800 1.291 1.00 97.75 99 GLU A CA 1
ATOM 760 C C . GLU A 1 99 ? -9.961 2.279 1.731 1.00 97.75 99 GLU A C 1
ATOM 762 O O . GLU A 1 99 ? -10.464 2.685 2.779 1.00 97.75 99 GLU A O 1
ATOM 767 N N . ARG A 1 100 ? -10.554 1.331 0.997 1.00 97.25 100 ARG A N 1
ATOM 768 C CA . ARG A 1 100 ? -11.819 0.703 1.408 1.00 97.25 100 ARG A CA 1
ATOM 769 C C . ARG A 1 100 ? -11.694 -0.048 2.733 1.00 97.25 100 ARG A C 1
ATOM 771 O O . ARG A 1 100 ? -12.570 0.095 3.586 1.00 97.25 100 ARG A O 1
ATOM 778 N N . ILE A 1 101 ? -10.601 -0.785 2.945 1.00 97.94 101 ILE A N 1
ATOM 779 C CA . ILE A 1 101 ? -10.320 -1.465 4.223 1.00 97.94 101 ILE A CA 1
ATOM 780 C C . ILE A 1 101 ? -10.197 -0.437 5.356 1.00 97.94 101 ILE A C 1
ATOM 782 O O . ILE A 1 101 ? -10.862 -0.574 6.386 1.00 97.94 101 ILE A O 1
ATOM 786 N N . ARG A 1 102 ? -9.413 0.632 5.151 1.00 97.88 102 ARG A N 1
ATOM 787 C CA . ARG A 1 102 ? -9.254 1.731 6.119 1.00 97.88 102 ARG A CA 1
ATOM 788 C C . ARG A 1 102 ? -10.608 2.348 6.485 1.00 97.88 102 ARG A C 1
ATOM 790 O O . ARG A 1 102 ? -10.931 2.470 7.665 1.00 97.88 102 ARG A O 1
ATOM 797 N N . GLN A 1 103 ? -11.431 2.673 5.489 1.00 97.44 103 GLN A N 1
ATOM 798 C CA . GLN A 1 103 ? -12.764 3.255 5.682 1.00 97.44 103 GLN A CA 1
ATOM 799 C C . GLN A 1 103 ? -13.720 2.307 6.421 1.00 97.44 103 GLN A C 1
ATOM 801 O O . GLN A 1 103 ? -14.492 2.749 7.274 1.00 97.44 103 GLN A O 1
ATOM 806 N N . ALA A 1 104 ? -13.668 1.002 6.138 1.00 97.06 104 ALA A N 1
ATOM 807 C CA . ALA A 1 104 ? -14.460 0.004 6.855 1.00 97.06 104 ALA A CA 1
ATOM 808 C C . ALA A 1 104 ? -14.076 -0.066 8.343 1.00 97.06 104 ALA A C 1
ATOM 810 O O . ALA A 1 104 ? -14.956 -0.139 9.208 1.00 97.06 104 ALA A O 1
ATOM 811 N N . MET A 1 105 ? -12.777 0.017 8.652 1.00 97.19 105 MET A N 1
ATOM 812 C CA . MET A 1 105 ? -12.284 0.076 10.030 1.00 97.19 105 MET A CA 1
ATOM 813 C C . MET A 1 105 ? -12.772 1.334 10.753 1.00 97.19 105 MET A C 1
ATOM 815 O O . MET A 1 105 ? -13.292 1.221 11.864 1.00 97.19 105 MET A O 1
ATOM 819 N N . GLU A 1 106 ? -12.676 2.506 10.117 1.00 97.12 106 GLU A N 1
ATOM 820 C CA . GLU A 1 106 ? -13.165 3.767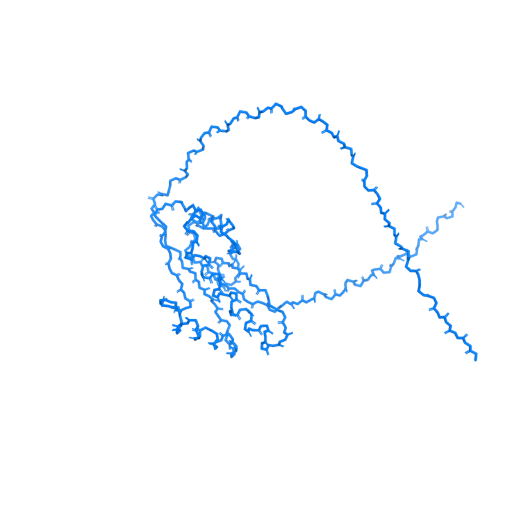 10.694 1.00 97.12 106 GLU A CA 1
ATOM 821 C C . GLU A 1 106 ? -14.664 3.724 10.977 1.00 97.12 106 GLU A C 1
ATOM 823 O O . GLU A 1 106 ? -15.117 4.077 12.068 1.00 97.12 106 GLU A O 1
ATOM 828 N N . LYS A 1 107 ? -15.445 3.231 10.011 1.00 95.31 107 LYS A N 1
ATOM 829 C CA . LYS A 1 107 ? -16.897 3.103 10.145 1.00 95.31 107 LYS A CA 1
ATOM 830 C C . LYS A 1 107 ? -17.286 2.171 11.292 1.00 95.31 107 LYS A C 1
ATOM 832 O O . LYS A 1 107 ? -18.274 2.430 11.972 1.00 95.31 107 LYS A O 1
ATOM 837 N N . SER A 1 108 ? -16.540 1.085 11.495 1.00 95.31 108 SER A N 1
ATOM 838 C CA . SER A 1 108 ? -16.854 0.096 12.527 1.00 95.31 108 SER A CA 1
ATOM 839 C C . SER A 1 108 ? -16.427 0.519 13.930 1.00 95.31 108 SER A C 1
ATOM 841 O O . SER A 1 108 ? -17.093 0.129 14.887 1.00 95.31 108 SER A O 1
ATOM 843 N N . SER A 1 109 ? -15.309 1.231 14.080 1.00 93.94 109 SER A N 1
ATOM 844 C CA . SER A 1 109 ? -14.777 1.587 15.402 1.00 93.94 109 SER A CA 1
ATOM 845 C C . SER A 1 109 ? -15.162 2.995 15.856 1.00 93.94 109 SER A C 1
ATOM 847 O O . SER A 1 109 ? -15.052 3.298 17.042 1.00 93.94 109 SER A O 1
ATOM 849 N N . GLY A 1 110 ? -15.575 3.867 14.928 1.00 93.38 110 GLY A N 1
ATOM 850 C CA . GLY A 1 110 ? -15.772 5.296 15.179 1.00 93.38 110 GLY A CA 1
ATOM 851 C C . GLY A 1 110 ? -14.463 6.074 15.361 1.00 93.38 110 GLY A C 1
ATOM 852 O O . GLY A 1 110 ? -14.497 7.254 15.707 1.00 93.38 110 GLY A O 1
ATOM 853 N N . LYS A 1 111 ? -13.311 5.431 15.146 1.00 93.81 111 LYS A N 1
ATOM 854 C CA . LYS A 1 111 ? -11.984 6.038 15.265 1.00 93.81 111 LYS A CA 1
ATOM 855 C C . LYS A 1 111 ? -11.395 6.320 13.894 1.00 93.81 111 LYS A C 1
ATOM 857 O O . LYS A 1 111 ? -11.734 5.645 12.932 1.00 93.81 111 LYS A O 1
ATOM 862 N N . LYS A 1 112 ? -10.480 7.284 13.817 1.00 94.94 112 LYS A N 1
ATOM 863 C CA . LYS A 1 112 ? -9.750 7.591 12.583 1.00 94.94 112 LYS A CA 1
ATOM 864 C C . LYS A 1 112 ? -8.564 6.650 12.405 1.00 94.94 112 LYS A C 1
ATOM 866 O O . LYS A 1 112 ? -7.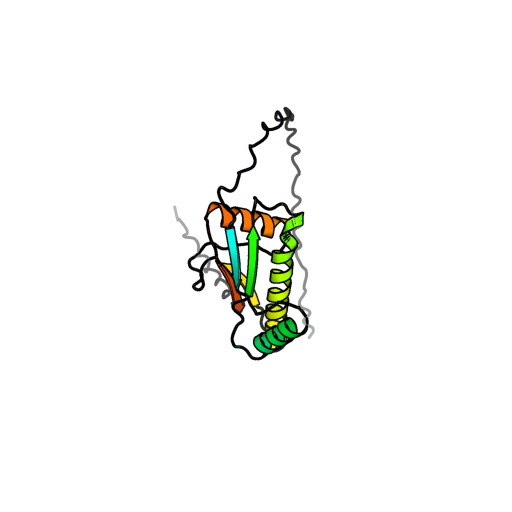881 6.339 13.381 1.00 94.94 112 LYS A O 1
ATOM 871 N N . TYR A 1 113 ? -8.291 6.263 11.166 1.00 95.75 113 TYR A N 1
ATOM 872 C CA . TYR A 1 113 ? -7.123 5.474 10.787 1.00 95.75 113 TYR A CA 1
ATOM 873 C C . TYR A 1 113 ? -6.332 6.174 9.683 1.00 95.75 113 TYR A C 1
ATOM 875 O O . TYR A 1 113 ? -6.912 6.749 8.761 1.00 95.75 113 TYR A O 1
ATOM 883 N N . THR A 1 114 ? -5.008 6.082 9.757 1.00 95.12 114 THR A N 1
ATOM 884 C CA . THR A 1 114 ? -4.084 6.433 8.676 1.00 95.12 114 THR A CA 1
ATOM 885 C C . THR A 1 114 ? -3.768 5.197 7.838 1.00 95.12 114 THR A C 1
ATOM 887 O O . THR A 1 114 ? -3.804 4.075 8.343 1.00 95.12 114 THR A O 1
ATOM 890 N N . LEU A 1 115 ? -3.467 5.414 6.558 1.00 97.00 115 LEU A N 1
ATOM 891 C CA . LEU A 1 115 ? -2.936 4.403 5.649 1.00 97.00 115 LEU A CA 1
ATOM 892 C C . LEU A 1 115 ? -1.567 4.866 5.160 1.00 97.00 115 LEU A C 1
ATOM 894 O O . LEU A 1 115 ? -1.452 5.932 4.558 1.00 97.00 115 LEU A O 1
ATOM 898 N N . THR A 1 116 ? -0.542 4.067 5.430 1.00 96.88 116 THR A N 1
ATOM 899 C CA . THR A 1 116 ? 0.830 4.301 4.963 1.00 96.88 116 THR A CA 1
ATOM 900 C C . THR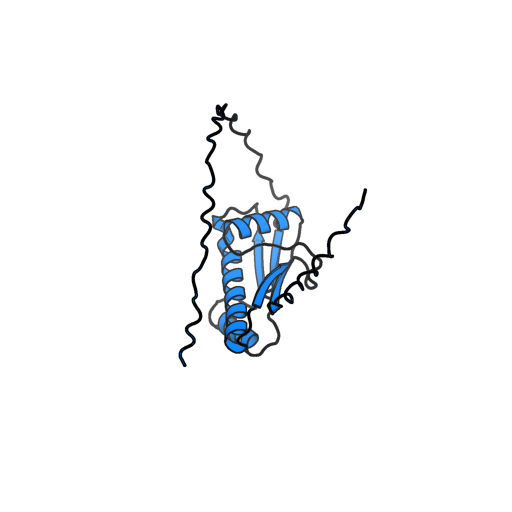 A 1 116 ? 1.360 3.064 4.255 1.00 96.88 116 THR A C 1
ATOM 902 O O . THR A 1 116 ? 0.821 1.967 4.408 1.00 96.88 116 THR A O 1
ATOM 905 N N . PHE A 1 117 ? 2.410 3.233 3.455 1.00 97.94 117 PHE A N 1
ATOM 906 C CA . PHE A 1 117 ? 3.031 2.143 2.711 1.00 97.94 117 PHE A CA 1
ATOM 907 C C . PHE A 1 117 ? 4.531 2.148 2.952 1.00 97.94 117 PHE A C 1
ATOM 909 O O . PHE A 1 117 ? 5.162 3.201 2.904 1.00 97.94 117 PHE A O 1
ATOM 916 N N . ASN A 1 118 ? 5.109 0.977 3.193 1.00 98.00 118 ASN A N 1
ATOM 917 C CA . ASN A 1 118 ? 6.532 0.847 3.468 1.00 98.00 118 ASN A CA 1
ATOM 918 C C . ASN A 1 118 ? 7.118 -0.377 2.764 1.00 98.00 118 ASN A C 1
ATOM 920 O O . ASN A 1 118 ? 6.440 -1.384 2.590 1.00 98.00 118 ASN A O 1
ATOM 924 N N . THR A 1 119 ? 8.388 -0.311 2.390 1.00 97.75 119 THR A N 1
ATOM 925 C CA . THR A 1 119 ? 9.102 -1.416 1.721 1.00 97.75 119 THR A CA 1
ATOM 926 C C . THR A 1 119 ? 9.418 -2.602 2.635 1.00 97.75 119 THR A C 1
ATOM 928 O O . THR A 1 119 ? 9.761 -3.682 2.160 1.00 97.75 119 THR A O 1
ATOM 931 N N . LYS A 1 120 ? 9.254 -2.450 3.956 1.00 96.75 120 LYS A N 1
ATOM 932 C CA . LYS A 1 120 ? 9.423 -3.533 4.933 1.00 96.75 120 LYS A CA 1
ATOM 933 C C . LYS A 1 120 ? 8.181 -3.737 5.791 1.00 96.75 120 LYS A C 1
ATOM 935 O O . LYS A 1 120 ? 7.504 -2.787 6.182 1.00 96.75 120 LYS A O 1
ATOM 940 N N . SER A 1 121 ? 7.931 -4.993 6.159 1.00 95.81 121 SER A N 1
ATOM 941 C CA . SER A 1 121 ? 6.775 -5.415 6.963 1.00 95.81 121 SER A CA 1
ATOM 942 C C . SER A 1 121 ? 6.789 -4.902 8.409 1.00 95.81 121 SER A C 1
ATOM 944 O O . SER A 1 121 ? 5.784 -5.004 9.107 1.00 95.81 121 SER A O 1
ATOM 946 N N . ASP A 1 122 ? 7.912 -4.354 8.871 1.00 95.06 122 ASP A N 1
ATOM 947 C CA . ASP A 1 122 ? 8.105 -3.789 10.209 1.00 95.06 122 ASP A CA 1
ATOM 948 C C . ASP A 1 122 ? 8.152 -2.248 10.226 1.00 95.06 122 ASP A C 1
ATOM 950 O O . ASP A 1 122 ? 8.410 -1.663 11.276 1.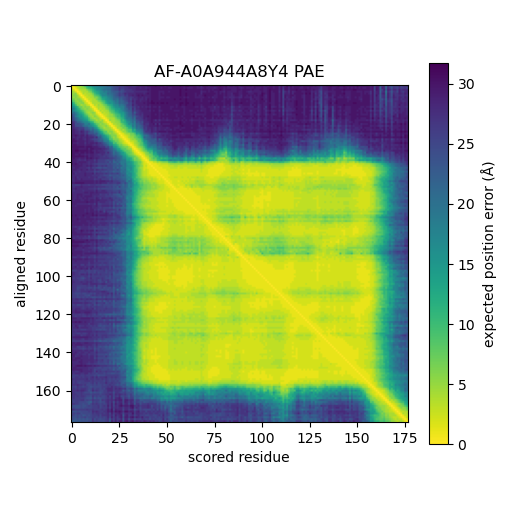00 95.06 122 ASP A O 1
ATOM 954 N N . LYS A 1 123 ? 7.897 -1.592 9.080 1.00 93.31 123 LYS A N 1
ATOM 955 C CA . LYS A 1 123 ? 8.003 -0.133 8.860 1.00 93.31 123 LYS A CA 1
ATOM 956 C C . LYS A 1 123 ? 9.415 0.451 8.931 1.00 93.31 123 LYS A C 1
ATOM 958 O O . LYS A 1 123 ? 9.561 1.668 8.866 1.00 93.31 123 LYS A O 1
ATOM 963 N N . SER A 1 124 ? 10.459 -0.370 9.031 1.00 95.56 124 SER A N 1
ATOM 964 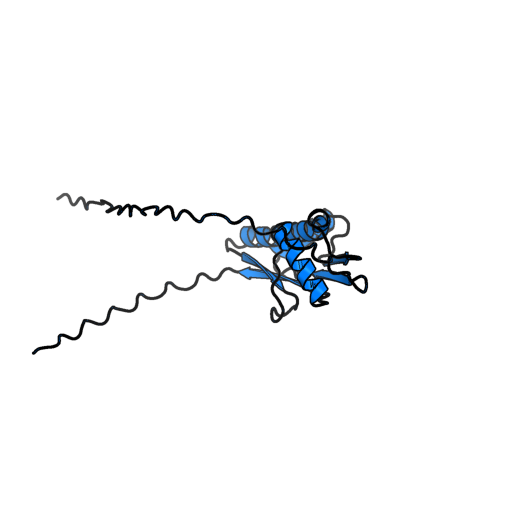C CA . SER A 1 124 ? 11.847 0.116 9.056 1.00 95.56 124 SER A CA 1
ATOM 965 C C . SER A 1 124 ? 12.408 0.462 7.669 1.00 95.56 124 SER A C 1
ATOM 967 O O . SER A 1 124 ? 13.567 0.862 7.553 1.00 95.56 124 SER A O 1
ATOM 969 N N . GLY A 1 125 ? 11.629 0.247 6.607 1.00 95.19 125 GLY A N 1
ATOM 970 C CA . GLY A 1 125 ? 12.011 0.538 5.230 1.00 95.19 125 GLY A CA 1
ATOM 971 C C . GLY A 1 125 ? 11.641 1.953 4.796 1.00 95.19 125 GLY A C 1
ATOM 972 O O . GLY A 1 125 ? 11.231 2.801 5.590 1.00 95.19 125 GLY A O 1
ATOM 973 N N . ASN A 1 126 ? 11.766 2.193 3.496 1.00 95.88 126 ASN A N 1
ATOM 974 C CA . ASN A 1 126 ? 11.363 3.440 2.860 1.00 95.88 126 ASN A CA 1
ATOM 975 C C . ASN A 1 126 ? 9.839 3.538 2.771 1.00 95.88 126 ASN A C 1
ATOM 977 O O . ASN A 1 126 ? 9.182 2.594 2.318 1.00 95.88 126 ASN A O 1
ATOM 981 N N . GLU A 1 127 ? 9.304 4.686 3.180 1.00 96.19 127 GLU A N 1
ATOM 982 C CA . GLU A 1 127 ? 7.912 5.053 2.945 1.00 96.19 127 GLU A CA 1
ATOM 983 C C . GLU A 1 127 ? 7.685 5.348 1.459 1.00 96.19 127 GLU A C 1
ATOM 985 O O . GLU A 1 127 ? 8.558 5.900 0.784 1.00 96.19 127 GLU A O 1
ATOM 990 N N . ILE A 1 128 ? 6.509 4.978 0.956 1.00 95.38 128 ILE A N 1
ATOM 991 C CA . ILE A 1 128 ? 6.088 5.284 -0.408 1.00 95.38 128 ILE A CA 1
ATOM 992 C C . ILE A 1 128 ? 4.686 5.895 -0.435 1.00 95.38 128 ILE A C 1
ATOM 994 O O . ILE A 1 128 ? 3.862 5.658 0.447 1.00 95.38 128 ILE A O 1
ATOM 998 N N . PHE A 1 129 ? 4.389 6.640 -1.496 1.00 95.00 129 PHE A N 1
ATOM 999 C CA . PHE A 1 129 ? 3.161 7.421 -1.626 1.00 95.00 129 PHE A CA 1
ATOM 1000 C C . PHE A 1 129 ? 2.372 6.978 -2.853 1.00 95.00 129 PHE A C 1
ATOM 1002 O O . PHE A 1 129 ? 2.837 7.116 -3.982 1.00 95.00 129 PHE A O 1
ATOM 1009 N N . LEU A 1 130 ? 1.168 6.445 -2.638 1.00 94.81 130 LEU A N 1
ATOM 1010 C CA . LEU A 1 130 ? 0.348 5.839 -3.697 1.00 94.81 130 LEU A CA 1
ATOM 1011 C C . LEU A 1 130 ? -1.001 6.550 -3.921 1.00 94.81 130 LEU A C 1
ATOM 1013 O O . LEU A 1 130 ? -1.824 6.060 -4.688 1.00 94.81 130 LEU A O 1
ATOM 1017 N N . SER A 1 131 ? -1.225 7.694 -3.265 1.00 90.12 131 SER A N 1
ATOM 1018 C CA . SER A 1 131 ? -2.523 8.387 -3.182 1.00 90.12 131 SER A CA 1
ATOM 1019 C C . SER A 1 131 ? -3.065 8.939 -4.500 1.00 90.12 131 SER A C 1
ATOM 1021 O O . SER A 1 131 ? -4.259 9.201 -4.623 1.00 90.12 131 SER A O 1
ATOM 1023 N N . ASP A 1 132 ? -2.195 9.144 -5.482 1.00 92.00 132 ASP A N 1
ATOM 1024 C CA . ASP A 1 132 ? -2.545 9.618 -6.814 1.00 92.00 132 ASP A CA 1
ATOM 1025 C C . ASP A 1 132 ? -1.548 9.082 -7.849 1.00 92.00 132 ASP A C 1
ATOM 1027 O O . ASP A 1 132 ? -0.524 8.483 -7.515 1.00 92.00 132 ASP A O 1
ATOM 1031 N N . LYS A 1 133 ? -1.848 9.289 -9.135 1.00 92.31 133 LYS A N 1
ATOM 1032 C CA . LYS A 1 133 ? -1.055 8.733 -10.241 1.00 92.31 133 LYS A CA 1
ATOM 1033 C C . LYS A 1 133 ? 0.385 9.239 -10.256 1.00 92.31 133 LYS A C 1
ATOM 1035 O O . LYS A 1 133 ? 1.284 8.461 -10.581 1.00 92.31 133 LYS A O 1
ATOM 1040 N N . THR A 1 134 ? 0.608 10.511 -9.939 1.00 92.00 134 THR A N 1
ATOM 1041 C CA . THR A 1 134 ? 1.939 11.121 -9.958 1.00 92.00 134 THR A CA 1
ATOM 1042 C C . THR A 1 134 ? 2.754 10.586 -8.786 1.00 92.00 134 THR A C 1
ATOM 1044 O O . THR A 1 134 ? 3.847 10.065 -9.010 1.00 92.00 134 THR A O 1
ATOM 1047 N N . ALA A 1 135 ? 2.201 10.610 -7.568 1.00 92.19 135 ALA A N 1
ATOM 1048 C CA . ALA A 1 135 ? 2.843 10.049 -6.379 1.00 92.19 135 ALA A CA 1
ATOM 1049 C C . ALA A 1 135 ? 3.166 8.555 -6.556 1.00 92.19 135 ALA A C 1
ATOM 1051 O O . ALA A 1 135 ? 4.304 8.137 -6.333 1.00 92.19 135 ALA A O 1
ATOM 1052 N N . ALA A 1 136 ? 2.205 7.769 -7.055 1.00 94.06 136 ALA A N 1
ATOM 1053 C CA . ALA A 1 136 ? 2.392 6.344 -7.306 1.00 94.06 136 ALA A CA 1
ATOM 1054 C C . ALA A 1 136 ? 3.495 6.090 -8.341 1.00 94.06 136 ALA A C 1
ATOM 1056 O O . ALA A 1 136 ? 4.338 5.217 -8.148 1.00 94.06 136 ALA A O 1
ATOM 1057 N N . THR A 1 137 ? 3.535 6.873 -9.424 1.00 94.19 137 THR A N 1
ATOM 1058 C CA . THR A 1 137 ? 4.576 6.733 -10.453 1.00 94.19 137 THR A CA 1
ATOM 1059 C C . THR A 1 137 ? 5.956 7.049 -9.888 1.00 94.19 137 THR A C 1
ATOM 1061 O O . THR A 1 137 ? 6.873 6.257 -10.083 1.00 94.19 137 THR A O 1
ATOM 1064 N N . GLN A 1 138 ? 6.107 8.159 -9.158 1.00 93.88 138 GLN A N 1
ATOM 1065 C CA . GLN A 1 138 ? 7.383 8.528 -8.532 1.00 93.88 138 GLN A CA 1
ATOM 1066 C C . GLN A 1 138 ? 7.842 7.478 -7.516 1.00 93.88 138 GLN A C 1
ATOM 1068 O O . GLN A 1 138 ? 8.999 7.066 -7.533 1.00 93.88 138 GLN A O 1
ATOM 1073 N N . SER A 1 139 ? 6.920 6.973 -6.698 1.00 95.06 139 SER A N 1
ATOM 1074 C CA . SER A 1 139 ? 7.206 5.906 -5.740 1.00 95.06 139 SER A CA 1
ATOM 1075 C C . SER A 1 139 ? 7.677 4.626 -6.426 1.00 95.06 139 SER A C 1
ATOM 1077 O O . SER A 1 139 ? 8.657 4.026 -6.004 1.00 95.06 139 SER A O 1
ATOM 1079 N N . VAL A 1 140 ? 7.041 4.214 -7.527 1.00 94.44 140 VAL A N 1
ATOM 1080 C CA . VAL A 1 140 ? 7.489 3.033 -8.281 1.00 94.44 140 VAL A CA 1
ATOM 1081 C C . VAL A 1 140 ? 8.854 3.258 -8.933 1.00 94.44 140 VAL A C 1
ATOM 1083 O O . VAL A 1 140 ? 9.665 2.335 -8.962 1.00 94.44 140 VAL A O 1
ATOM 1086 N N . ILE A 1 141 ? 9.138 4.464 -9.435 1.00 93.31 141 ILE A N 1
ATOM 1087 C CA . ILE A 1 141 ? 10.472 4.809 -9.950 1.00 93.31 141 ILE A CA 1
ATOM 1088 C C . ILE A 1 141 ? 11.518 4.616 -8.851 1.00 93.31 141 ILE A C 1
ATOM 1090 O O . ILE A 1 141 ? 12.508 3.925 -9.080 1.00 93.31 141 ILE A O 1
ATOM 1094 N N . GLN A 1 142 ? 11.256 5.135 -7.649 1.00 93.44 142 GLN A N 1
ATOM 1095 C CA . GLN A 1 142 ? 12.135 4.954 -6.497 1.00 93.44 142 GLN A CA 1
ATOM 1096 C C . GLN A 1 142 ? 12.339 3.469 -6.157 1.00 93.44 142 GLN A C 1
ATOM 1098 O O . GLN A 1 142 ? 13.477 3.043 -5.967 1.00 93.44 142 GLN A O 1
ATOM 1103 N N . LEU A 1 143 ? 11.268 2.665 -6.127 1.00 94.50 143 LEU A N 1
ATOM 1104 C CA . LEU A 1 143 ? 11.361 1.220 -5.874 1.00 94.50 143 LEU A CA 1
ATOM 1105 C C . LEU A 1 143 ? 12.239 0.518 -6.919 1.00 94.50 143 LEU A C 1
ATOM 1107 O O . LEU A 1 143 ? 13.072 -0.314 -6.568 1.00 94.50 143 LEU A O 1
ATOM 1111 N N . ILE A 1 144 ? 12.104 0.887 -8.198 1.00 92.75 144 ILE A N 1
ATOM 1112 C CA . ILE A 1 144 ? 12.925 0.340 -9.285 1.00 92.75 144 ILE A CA 1
ATOM 1113 C C . ILE A 1 144 ? 14.399 0.717 -9.116 1.00 92.75 144 ILE A C 1
ATOM 1115 O O . ILE A 1 144 ? 15.270 -0.143 -9.248 1.00 92.75 144 ILE A O 1
ATOM 1119 N N . GLU A 1 145 ? 14.688 1.983 -8.820 1.00 91.62 145 GLU A N 1
ATOM 1120 C CA . GLU A 1 145 ? 16.056 2.473 -8.617 1.00 91.62 145 GLU A CA 1
ATOM 1121 C C . GLU A 1 145 ? 16.732 1.810 -7.409 1.00 91.62 145 GLU A C 1
ATOM 1123 O O . GLU A 1 145 ? 17.928 1.516 -7.452 1.00 91.62 145 GLU A O 1
ATOM 1128 N N . GLN A 1 146 ? 15.958 1.520 -6.362 1.00 93.38 146 GLN A N 1
ATOM 1129 C CA . GLN A 1 146 ? 16.421 0.878 -5.129 1.00 93.38 146 GLN A CA 1
ATOM 1130 C C . GLN A 1 146 ? 16.367 -0.657 -5.182 1.00 93.38 146 GLN A C 1
ATOM 1132 O O . GLN A 1 146 ? 16.882 -1.312 -4.279 1.00 93.38 146 GLN A O 1
ATOM 1137 N N . LYS A 1 147 ? 15.809 -1.237 -6.255 1.00 92.50 147 LYS A N 1
ATOM 1138 C CA . LYS A 1 147 ? 15.563 -2.682 -6.419 1.00 92.50 147 LYS A CA 1
ATOM 1139 C C . LYS A 1 147 ? 14.715 -3.289 -5.293 1.00 92.50 147 LYS A C 1
ATOM 1141 O O . LYS A 1 147 ? 14.904 -4.447 -4.929 1.00 92.50 147 LYS A O 1
ATOM 1146 N N . GLU A 1 148 ? 13.775 -2.513 -4.770 1.00 95.25 148 GLU A N 1
ATOM 1147 C CA . GLU A 1 148 ? 12.819 -2.955 -3.754 1.00 95.25 148 GLU A CA 1
ATOM 1148 C C . GLU A 1 148 ? 11.694 -3.765 -4.417 1.00 95.25 148 GLU A C 1
ATOM 1150 O O . GLU A 1 148 ? 11.091 -3.330 -5.403 1.00 95.25 148 GLU A O 1
ATOM 1155 N N . THR A 1 149 ? 11.418 -4.960 -3.894 1.00 96.81 149 THR A N 1
ATOM 1156 C CA . THR A 1 149 ? 10.456 -5.915 -4.478 1.00 96.81 149 THR A CA 1
ATOM 1157 C C . THR A 1 149 ? 9.158 -6.024 -3.707 1.00 96.81 149 THR A C 1
ATOM 1159 O O . THR A 1 149 ? 8.224 -6.654 -4.194 1.00 96.81 149 THR A O 1
ATOM 1162 N N . ASP A 1 150 ? 9.073 -5.419 -2.530 1.00 98.12 150 ASP A N 1
ATOM 1163 C CA . ASP A 1 150 ? 7.951 -5.595 -1.625 1.00 98.12 150 ASP A CA 1
ATOM 1164 C C . ASP A 1 150 ? 7.487 -4.251 -1.079 1.00 98.12 150 ASP A C 1
ATOM 1166 O O . ASP A 1 150 ? 8.275 -3.347 -0.813 1.00 98.12 150 ASP A O 1
ATOM 1170 N N . VAL A 1 151 ? 6.176 -4.132 -0.922 1.00 98.06 151 VAL A N 1
ATOM 1171 C CA . VAL A 1 151 ? 5.494 -2.977 -0.355 1.00 98.06 151 VAL A CA 1
ATOM 1172 C C . VAL A 1 151 ? 4.393 -3.490 0.553 1.00 98.06 151 VAL A C 1
ATOM 1174 O O . VAL A 1 151 ? 3.569 -4.292 0.131 1.00 98.06 151 VAL A O 1
ATOM 1177 N N . TYR A 1 152 ? 4.328 -2.978 1.771 1.00 98.31 152 TYR A N 1
ATOM 1178 C CA . TYR A 1 152 ? 3.342 -3.345 2.776 1.00 98.31 152 TYR A CA 1
ATOM 1179 C C . TYR A 1 152 ? 2.495 -2.127 3.120 1.00 98.31 152 TYR A C 1
ATOM 1181 O O . TYR A 1 152 ? 3.039 -1.076 3.463 1.00 98.31 152 TYR A O 1
ATOM 1189 N N . ALA A 1 153 ? 1.173 -2.263 3.038 1.00 98.06 153 ALA A N 1
ATOM 1190 C CA . ALA A 1 153 ? 0.259 -1.286 3.615 1.00 98.06 153 ALA A CA 1
ATOM 1191 C C . ALA A 1 153 ? 0.269 -1.371 5.150 1.00 98.06 153 ALA A C 1
ATOM 1193 O O . ALA A 1 153 ? 0.563 -2.407 5.747 1.00 98.06 153 ALA A O 1
ATOM 1194 N N . PHE A 1 154 ? -0.067 -0.276 5.816 1.00 97.62 154 PHE A N 1
ATOM 1195 C CA . PHE A 1 154 ? -0.248 -0.235 7.260 1.00 97.62 154 PHE A CA 1
ATOM 1196 C C . PHE A 1 154 ? -1.422 0.655 7.619 1.00 97.62 154 PHE A C 1
ATOM 1198 O O . PHE A 1 154 ? -1.547 1.759 7.100 1.00 97.62 154 PHE A O 1
ATOM 1205 N N . TYR A 1 155 ? -2.240 0.174 8.553 1.00 96.50 155 TYR A N 1
ATOM 1206 C CA . TYR A 1 155 ? -3.433 0.858 9.041 1.00 96.50 155 TYR A CA 1
ATOM 1207 C C . TYR A 1 155 ? -3.229 1.165 10.514 1.00 96.50 155 TYR A C 1
ATOM 1209 O O . TYR A 1 155 ? -3.219 0.253 11.345 1.00 96.50 155 TYR A O 1
ATOM 1217 N N . GLU A 1 156 ? -3.039 2.434 10.849 1.00 93.94 156 GLU A N 1
ATOM 1218 C CA . GLU A 1 156 ? -2.769 2.845 12.225 1.00 93.94 156 GLU A CA 1
ATOM 1219 C C . GLU A 1 156 ? -3.878 3.738 12.744 1.00 93.94 156 GLU A C 1
ATOM 1221 O O . GLU A 1 156 ? -4.316 4.662 12.070 1.00 93.94 156 GLU A O 1
ATOM 1226 N N . GLU A 1 157 ? -4.345 3.464 13.959 1.00 93.94 157 GLU A N 1
ATOM 1227 C CA . GLU A 1 157 ? -5.279 4.361 14.629 1.00 93.94 157 GLU A CA 1
ATOM 1228 C C . GLU A 1 157 ? -4.593 5.714 14.851 1.00 93.94 157 GLU A C 1
ATOM 1230 O O . GLU A 1 157 ? -3.503 5.775 15.427 1.00 93.94 157 GLU A O 1
ATOM 1235 N N . TYR A 1 158 ? -5.234 6.796 14.408 1.00 91.00 158 TYR A N 1
ATOM 1236 C CA . TYR A 1 158 ? -4.725 8.141 14.634 1.00 91.00 158 TYR A CA 1
ATOM 1237 C C . TYR A 1 158 ? -4.731 8.432 16.137 1.00 91.00 158 TYR A C 1
ATOM 1239 O O . TYR A 1 158 ? -5.790 8.526 16.761 1.00 91.00 158 TYR A O 1
ATOM 1247 N N . LYS A 1 159 ? -3.540 8.581 16.719 1.00 86.12 159 LYS A N 1
ATOM 1248 C CA . LYS A 1 159 ? -3.376 9.025 18.102 1.00 86.12 159 LYS A CA 1
ATOM 1249 C C . LYS A 1 159 ? -3.234 10.537 18.086 1.00 86.12 159 LYS A C 1
ATOM 1251 O O . LYS A 1 159 ? -2.193 11.054 17.688 1.00 86.12 159 LYS A O 1
ATOM 1256 N N . GLU A 1 160 ? -4.289 11.233 18.491 1.00 80.00 160 GLU A N 1
ATOM 1257 C CA . GLU A 1 160 ? -4.216 12.673 18.712 1.00 80.00 160 GLU A CA 1
ATOM 1258 C C . GLU A 1 160 ? -3.127 12.932 19.759 1.00 80.00 160 GLU A C 1
ATOM 1260 O O . GLU A 1 160 ? -3.143 12.342 20.844 1.00 80.00 160 GLU A O 1
ATOM 1265 N N . LEU A 1 161 ? -2.120 13.733 19.397 1.00 76.06 161 LEU A N 1
ATOM 1266 C CA . LEU A 1 161 ? -1.095 14.120 20.356 1.00 76.06 161 LEU A CA 1
ATOM 1267 C C . LEU A 1 161 ? -1.796 14.862 21.499 1.00 76.06 161 LEU A C 1
ATOM 1269 O O . LEU A 1 161 ? -2.666 15.694 21.220 1.00 76.06 161 LEU A O 1
ATOM 1273 N N . PRO A 1 162 ? -1.453 14.577 22.769 1.00 76.00 162 PRO A N 1
ATOM 1274 C CA . PRO A 1 162 ? -1.988 15.367 23.864 1.00 76.00 162 PRO A CA 1
ATOM 1275 C C . PRO A 1 162 ? -1.682 16.844 23.582 1.00 76.00 162 PRO A C 1
ATOM 1277 O O . PRO A 1 162 ? -0.609 17.140 23.040 1.00 76.00 162 PRO A O 1
ATOM 1280 N N . PRO A 1 163 ? -2.604 17.768 23.909 1.00 76.44 163 PRO A N 1
ATOM 1281 C CA . PRO A 1 163 ? -2.343 19.187 23.741 1.00 76.44 163 PRO A CA 1
ATOM 1282 C C . PRO A 1 163 ? -1.015 19.506 24.423 1.00 76.44 163 PRO A C 1
ATOM 1284 O O . PRO A 1 163 ? -0.795 19.111 25.572 1.00 76.44 163 PRO A O 1
ATOM 1287 N N . VAL A 1 164 ? -0.109 20.156 23.690 1.00 80.75 164 VAL A N 1
ATOM 1288 C CA . VAL A 1 164 ? 1.153 20.631 24.256 1.00 80.75 164 VAL A CA 1
ATOM 1289 C C . VAL A 1 164 ? 0.761 21.546 25.406 1.00 80.75 164 VAL A C 1
ATOM 1291 O O . VAL A 1 164 ? 0.135 22.577 25.171 1.00 80.75 164 VAL A O 1
ATOM 1294 N N . ALA A 1 165 ? 1.041 21.125 26.642 1.00 76.75 165 ALA A N 1
ATOM 1295 C CA . ALA A 1 165 ? 0.811 21.963 27.805 1.00 76.75 165 ALA A CA 1
ATOM 1296 C C . ALA A 1 165 ? 1.547 23.280 27.547 1.00 76.75 165 ALA A C 1
ATOM 1298 O O . ALA A 1 165 ? 2.756 23.264 27.315 1.00 76.75 165 ALA A O 1
ATOM 1299 N N . GLU A 1 166 ? 0.808 24.389 27.489 1.00 71.56 166 GLU A N 1
ATOM 1300 C CA . GLU A 1 166 ? 1.393 25.716 27.340 1.00 71.56 166 GLU A CA 1
ATOM 1301 C C . GLU A 1 166 ? 2.399 25.887 28.476 1.00 71.56 166 GLU A C 1
ATOM 1303 O O . GLU A 1 166 ? 2.025 25.913 29.648 1.00 71.56 166 GLU A O 1
ATOM 1308 N N . THR A 1 167 ? 3.689 25.902 28.139 1.00 67.75 167 THR A N 1
ATOM 1309 C CA . THR A 1 167 ? 4.749 26.127 29.112 1.00 67.75 167 THR A CA 1
ATOM 1310 C C . THR A 1 167 ? 4.469 27.473 29.763 1.00 67.75 167 THR A C 1
ATOM 1312 O O . THR A 1 167 ? 4.520 28.496 29.077 1.00 67.75 167 THR A O 1
ATOM 1315 N N . GLU A 1 168 ? 4.133 27.463 31.058 1.00 63.16 168 GLU A N 1
ATOM 1316 C CA . GLU A 1 168 ? 3.924 28.678 31.841 1.00 63.16 168 GLU A CA 1
ATOM 1317 C C . GLU A 1 168 ? 5.091 29.627 31.579 1.00 63.16 168 GLU A C 1
ATOM 1319 O O . GLU A 1 168 ? 6.259 29.317 31.830 1.00 63.16 168 GLU A O 1
ATOM 1324 N N . GLN A 1 169 ? 4.754 30.770 30.989 1.00 60.75 169 GLN A N 1
ATOM 1325 C CA . GLN A 1 169 ? 5.674 31.843 30.671 1.00 60.75 169 GLN A CA 1
ATOM 1326 C C . GLN A 1 169 ? 6.371 32.241 31.978 1.00 60.75 169 GLN A C 1
ATOM 1328 O O . GLN A 1 169 ? 5.734 32.788 32.878 1.00 60.75 169 GLN A O 1
ATOM 1333 N N . GLN A 1 170 ? 7.661 31.908 32.110 1.00 63.34 170 GLN A N 1
ATOM 1334 C CA . GLN A 1 170 ? 8.451 32.264 33.288 1.00 63.34 170 GLN A CA 1
ATOM 1335 C C . GLN A 1 170 ? 8.303 33.773 33.547 1.00 63.34 170 GLN A C 1
ATOM 1337 O O . GLN A 1 170 ? 8.530 34.563 32.623 1.00 63.34 170 GLN A O 1
ATOM 1342 N N . PRO A 1 171 ? 7.919 34.197 34.767 1.00 66.44 171 PRO A N 1
ATOM 1343 C CA . PRO A 1 171 ? 7.812 35.609 35.090 1.00 66.44 171 PRO A CA 1
ATOM 1344 C C . PRO A 1 171 ? 9.177 36.267 34.882 1.00 66.44 171 PRO A C 1
ATOM 1346 O O . PRO A 1 171 ? 10.196 35.798 35.395 1.00 66.44 171 PRO A O 1
ATOM 1349 N N . GLY A 1 172 ? 9.181 37.323 34.066 1.00 71.44 172 GLY A N 1
ATOM 1350 C CA . GLY A 1 172 ? 10.378 38.050 33.671 1.00 71.44 172 GLY A CA 1
ATOM 1351 C C . GLY A 1 172 ? 11.199 38.482 34.882 1.00 71.44 172 GLY A C 1
ATOM 1352 O O . GLY A 1 172 ? 10.680 39.060 35.835 1.00 71.44 172 GLY A O 1
ATOM 1353 N N . ILE A 1 173 ? 12.496 38.195 34.823 1.00 68.06 173 ILE A N 1
ATOM 1354 C CA . ILE A 1 173 ? 13.484 38.675 35.785 1.00 68.06 173 ILE A CA 1
ATOM 1355 C C . ILE A 1 173 ? 13.527 40.202 35.663 1.00 68.06 173 ILE A C 1
ATOM 1357 O O . ILE A 1 173 ? 13.949 40.734 34.636 1.00 68.06 173 ILE A O 1
ATOM 1361 N N . SER A 1 174 ? 13.074 40.910 36.698 1.00 66.81 174 SER A N 1
ATOM 1362 C CA . SER A 1 174 ? 13.291 42.348 36.820 1.00 66.81 174 SER A CA 1
ATOM 1363 C C . SER A 1 174 ? 14.770 42.589 37.113 1.00 66.81 174 SER A C 1
ATOM 1365 O O . SER A 1 174 ? 15.261 42.214 38.179 1.00 66.81 174 SER A O 1
ATOM 1367 N N . VAL A 1 175 ? 15.481 43.197 36.170 1.00 64.69 175 VAL A N 1
ATOM 1368 C CA . VAL A 1 175 ? 16.821 43.729 36.418 1.00 64.69 175 VAL A CA 1
ATOM 1369 C C . VAL A 1 175 ? 16.634 45.105 37.046 1.00 64.69 175 VAL A C 1
ATOM 1371 O O . VAL A 1 175 ? 16.124 46.012 36.393 1.00 64.69 175 VAL A O 1
ATOM 1374 N N . SER A 1 176 ? 16.980 45.232 38.323 1.00 66.31 176 SER A N 1
ATOM 1375 C CA . SER A 1 176 ? 17.094 46.528 38.991 1.00 66.31 176 SER A CA 1
ATOM 1376 C C . SER A 1 176 ? 18.511 47.064 38.779 1.00 66.31 176 SER A C 1
ATOM 1378 O O . SER A 1 176 ? 19.469 46.317 38.991 1.00 66.31 176 SER A O 1
ATOM 1380 N N . GLU A 1 177 ? 18.607 48.320 38.335 1.00 65.62 177 GLU A N 1
ATOM 1381 C CA . GLU A 1 177 ? 19.840 49.124 38.234 1.00 65.62 177 GLU A CA 1
ATOM 1382 C C . GLU A 1 177 ? 20.435 49.485 39.603 1.00 65.62 177 GLU A C 1
ATOM 1384 O O . GLU A 1 177 ? 19.655 49.657 40.572 1.00 65.62 177 GLU A O 1
#

Solvent-accessible surface area (backbone atoms only — not comparable to full-atom values): 11196 Å² total; per-residue (Å²): 136,90,85,85,84,87,87,80,88,85,80,84,82,81,83,79,82,84,77,86,78,82,72,81,76,74,75,75,74,77,76,74,82,73,76,74,76,74,59,91,63,67,48,60,35,37,43,32,49,60,74,56,94,44,72,48,27,47,53,43,51,52,50,44,44,74,73,37,90,83,47,73,65,45,49,78,48,74,40,77,50,74,78,51,57,89,66,24,55,72,58,42,56,50,41,53,54,48,49,50,29,48,50,37,39,22,71,70,68,77,46,60,60,46,81,48,34,16,48,30,93,82,61,83,42,59,74,50,46,48,93,42,48,65,46,29,32,54,36,50,49,52,30,60,77,70,68,52,44,44,34,26,38,41,79,42,72,64,74,79,74,75,79,78,74,79,75,77,76,73,80,78,83,80,83,80,133

Sequence (177 aa):
MKNIIKKVLCLTVTLLVLTSVSYAKKAPKAPKSQTKPKMSEPLTILFHDNCPRTTAALMEEVSLKATIPGYKGIISVTYKSIPEEKHAYPVTGYYDCCERIRQAMEKSSGKKYTLTFNTKSDKSGNEIFLSDKTAATQSVIQLIEQKETDVYAFYEEYKELPPVAETEQQPGISVSE

Mean predicted aligned error: 13.11 Å

pLDDT: mean 81.81, std 18.62, range [41.12, 98.31]

Foldseek 3Di:
DDDDDDDDDDDDDDDDDDDDDDDPDPDPDDPDPDPFDWQPAKAKAKEALQFDPDPQLVVLLVVCPVPPPPRDSMDIDIDGGQDDLVPLVVLLVSVVSSVSSQVSVCVVPVFHKDKWKALDPVNPGDTADRNHSVRSSVRVNVCSVVSRRYMYIDIGTDDDDPPPPPDPDPPDDDDDD